Protein AF-A2A6G9-F1 (afdb_monomer)

Structure (mmCIF, N/CA/C/O backbone):
data_AF-A2A6G9-F1
#
_entry.id   AF-A2A6G9-F1
#
loop_
_atom_site.group_PDB
_atom_site.id
_atom_site.type_symbol
_atom_site.label_atom_id
_atom_site.label_alt_id
_atom_site.label_comp_id
_atom_site.label_asym_id
_atom_site.label_entity_id
_atom_site.label_seq_id
_atom_site.pdbx_PDB_ins_code
_atom_site.Cartn_x
_atom_site.Cartn_y
_atom_site.Cartn_z
_atom_site.occupancy
_atom_site.B_iso_or_equiv
_atom_site.auth_seq_id
_atom_site.auth_comp_id
_atom_site.auth_asym_id
_atom_site.auth_atom_id
_atom_site.pdbx_PDB_model_num
ATOM 1 N N . MET A 1 1 ? 26.469 -49.395 -46.000 1.00 62.00 1 MET A N 1
ATOM 2 C CA . MET A 1 1 ? 25.388 -48.610 -46.636 1.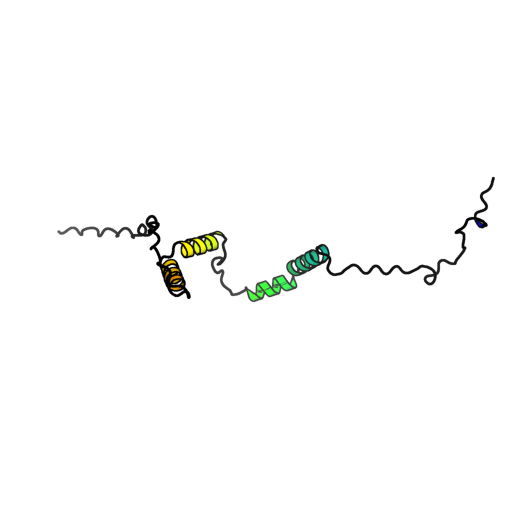00 62.00 1 MET A CA 1
ATOM 3 C C . MET A 1 1 ? 25.578 -47.155 -46.248 1.00 62.00 1 MET A C 1
ATOM 5 O O . MET A 1 1 ? 25.550 -46.853 -45.064 1.00 62.00 1 MET A O 1
ATOM 9 N N . THR A 1 2 ? 25.860 -46.275 -47.205 1.00 63.28 2 THR A N 1
ATOM 10 C CA . THR A 1 2 ? 25.972 -44.832 -46.959 1.00 63.28 2 THR A CA 1
ATOM 11 C C . THR A 1 2 ? 24.571 -44.222 -46.984 1.00 63.28 2 THR A C 1
ATOM 13 O O . THR A 1 2 ? 23.854 -44.351 -47.976 1.00 63.28 2 THR A O 1
ATOM 16 N N . LEU A 1 3 ? 24.138 -43.591 -45.888 1.00 69.81 3 LEU A N 1
ATOM 17 C CA . LEU A 1 3 ? 22.856 -42.884 -45.877 1.00 69.81 3 LEU A CA 1
ATOM 18 C C . LEU A 1 3 ? 22.956 -41.652 -46.792 1.00 69.81 3 LEU A C 1
ATOM 20 O O . LEU A 1 3 ? 23.649 -40.684 -46.480 1.00 69.81 3 LEU A O 1
ATOM 24 N N . ASN A 1 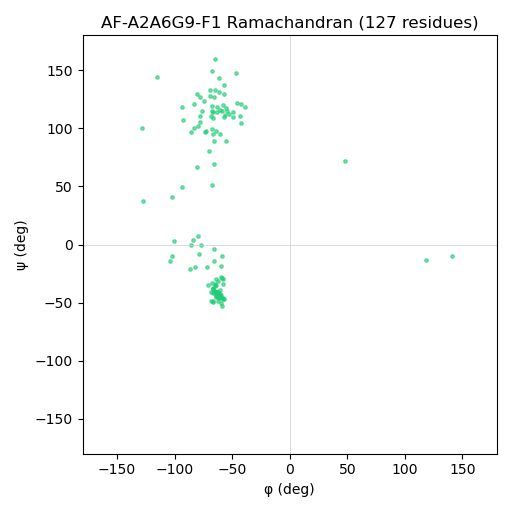4 ? 22.257 -41.677 -47.929 1.00 70.38 4 ASN A N 1
ATOM 25 C CA . ASN A 1 4 ? 22.123 -40.516 -48.803 1.00 70.38 4 ASN A CA 1
ATOM 26 C C . ASN A 1 4 ? 21.177 -39.493 -48.159 1.00 70.38 4 ASN A C 1
ATOM 28 O O . ASN A 1 4 ? 19.955 -39.589 -48.276 1.00 70.38 4 ASN A O 1
ATOM 32 N N . MET A 1 5 ? 21.757 -38.488 -47.506 1.00 72.25 5 MET A N 1
ATOM 33 C CA . MET A 1 5 ? 21.021 -37.425 -46.815 1.00 72.25 5 MET A CA 1
ATOM 34 C C . MET A 1 5 ? 20.100 -36.610 -47.733 1.00 72.25 5 MET A C 1
ATOM 36 O O . MET A 1 5 ? 19.162 -35.994 -47.243 1.00 72.25 5 MET A O 1
ATOM 40 N N . LYS A 1 6 ? 20.307 -36.652 -49.059 1.00 67.44 6 LYS A N 1
ATOM 41 C CA . LYS A 1 6 ? 19.461 -35.955 -50.044 1.00 67.44 6 LYS A CA 1
ATOM 42 C C . LYS A 1 6 ? 18.071 -36.582 -50.215 1.00 67.44 6 LYS A C 1
ATOM 44 O O . LYS A 1 6 ? 17.177 -35.906 -50.703 1.00 67.44 6 LYS A O 1
ATOM 49 N N . ASN A 1 7 ? 17.889 -37.842 -49.808 1.00 67.69 7 ASN A N 1
ATOM 50 C CA . ASN A 1 7 ? 16.618 -38.569 -49.924 1.00 67.69 7 ASN A CA 1
ATOM 51 C C . ASN A 1 7 ? 15.833 -38.610 -48.599 1.00 67.69 7 ASN A C 1
ATOM 53 O O . ASN A 1 7 ? 14.788 -39.253 -48.518 1.00 67.69 7 ASN A O 1
ATOM 57 N N . TYR A 1 8 ? 16.336 -37.961 -47.545 1.00 66.69 8 TYR A N 1
ATOM 58 C CA . TYR A 1 8 ? 15.653 -37.896 -46.259 1.00 66.69 8 TYR A CA 1
ATOM 59 C C . TYR A 1 8 ? 14.522 -36.863 -46.320 1.00 66.69 8 TYR A C 1
ATOM 61 O O . TYR A 1 8 ? 14.740 -35.711 -46.703 1.00 66.69 8 TYR A O 1
ATOM 69 N N . LYS A 1 9 ? 13.308 -37.282 -45.947 1.00 58.19 9 LYS A N 1
ATOM 70 C CA . LYS A 1 9 ? 12.083 -36.469 -45.958 1.00 58.19 9 LYS A CA 1
ATOM 71 C C . LYS A 1 9 ? 12.227 -35.339 -44.923 1.00 58.19 9 LYS A C 1
ATOM 73 O O . LYS A 1 9 ? 11.942 -35.529 -43.748 1.00 58.19 9 LYS A O 1
ATOM 78 N N . GLY A 1 10 ? 12.771 -34.203 -45.359 1.00 62.12 10 GLY A N 1
ATOM 79 C CA . GLY A 1 10 ? 13.143 -33.063 -44.511 1.00 62.12 10 GLY A CA 1
ATOM 80 C C . GLY A 1 10 ? 14.456 -32.374 -44.905 1.00 62.12 10 GLY A C 1
ATOM 81 O O . GLY A 1 10 ? 14.740 -31.289 -44.405 1.00 62.12 10 GLY A O 1
ATOM 82 N N . TYR A 1 11 ? 15.252 -32.950 -45.817 1.00 65.00 11 TYR A N 1
ATOM 83 C CA . TYR A 1 11 ? 16.446 -32.297 -46.365 1.00 65.00 11 TYR A CA 1
ATOM 84 C C . TYR A 1 11 ? 16.079 -31.298 -47.471 1.00 65.00 11 TYR A C 1
ATOM 86 O O . TYR A 1 11 ? 16.393 -31.470 -48.647 1.00 65.00 11 TYR A O 1
ATOM 94 N N . GLU A 1 12 ? 15.388 -30.230 -47.099 1.00 66.06 12 GLU A N 1
ATOM 95 C CA . GLU A 1 12 ? 15.187 -29.085 -47.978 1.00 66.06 12 GLU A CA 1
ATOM 96 C C . GLU A 1 12 ? 16.305 -28.077 -47.686 1.00 66.06 12 GLU A C 1
ATOM 98 O O . GLU A 1 12 ? 16.302 -27.434 -46.639 1.00 66.06 12 GLU A O 1
ATOM 103 N N . LYS A 1 13 ? 17.288 -27.945 -48.595 1.00 67.00 13 LYS A N 1
ATOM 104 C CA . LYS A 1 13 ? 18.383 -26.947 -48.533 1.00 67.00 13 LYS A CA 1
ATOM 105 C C . LYS A 1 13 ? 17.867 -25.508 -48.721 1.00 67.00 13 LYS A C 1
ATOM 107 O O . LYS A 1 13 ? 18.345 -24.770 -49.581 1.00 67.00 13 LYS A O 1
ATOM 112 N N . LYS A 1 14 ? 16.852 -25.105 -47.968 1.00 67.81 14 LYS A N 1
ATOM 113 C CA . LYS A 1 14 ? 16.352 -23.734 -47.986 1.00 67.81 14 LYS A CA 1
ATOM 114 C C . LYS A 1 14 ? 17.415 -22.836 -47.338 1.00 67.81 14 LYS A C 1
ATOM 116 O O . LYS A 1 14 ? 17.964 -23.217 -46.301 1.00 67.81 14 LYS A O 1
ATOM 121 N N . PRO A 1 15 ? 17.766 -21.693 -47.952 1.00 70.69 15 PRO A N 1
ATOM 122 C CA . PRO A 1 15 ? 18.719 -20.768 -47.354 1.00 70.69 15 PRO A CA 1
ATOM 123 C C . PRO A 1 15 ? 18.196 -20.351 -45.977 1.00 70.69 15 PRO A C 1
ATOM 125 O O . PRO A 1 15 ? 17.002 -20.091 -45.823 1.00 70.69 15 PRO A O 1
ATOM 128 N N . TYR A 1 16 ? 19.073 -20.301 -44.971 1.00 63.12 16 TYR A N 1
ATOM 129 C CA . TYR A 1 16 ? 18.725 -19.755 -43.660 1.00 63.12 16 TYR A CA 1
ATOM 130 C C . TYR A 1 16 ? 18.553 -18.239 -43.811 1.00 63.12 16 TYR A C 1
ATOM 132 O O . TYR A 1 16 ? 19.478 -17.461 -43.598 1.00 63.12 16 TYR A O 1
ATOM 140 N N . CYS A 1 17 ? 17.390 -17.814 -44.294 1.00 70.00 17 CYS A N 1
ATOM 141 C CA . CYS A 1 17 ? 17.030 -16.415 -44.440 1.00 70.00 17 CYS A CA 1
ATOM 142 C C . CYS A 1 17 ? 15.858 -16.081 -43.511 1.00 70.00 17 CYS A C 1
ATOM 144 O O . CYS A 1 17 ? 14.950 -16.886 -43.308 1.00 70.00 17 CYS A O 1
ATOM 146 N N . ASN A 1 18 ? 15.866 -14.861 -42.960 1.00 60.94 18 ASN A N 1
ATOM 147 C CA . ASN A 1 18 ? 14.868 -14.353 -42.002 1.00 60.94 18 ASN A CA 1
ATOM 148 C C . ASN A 1 18 ? 13.416 -14.348 -42.529 1.00 60.94 18 ASN A C 1
ATOM 150 O O . ASN A 1 18 ? 12.495 -14.100 -41.755 1.00 60.94 18 ASN A O 1
ATOM 154 N N . ALA A 1 19 ? 13.216 -14.593 -43.828 1.00 67.56 19 ALA A N 1
ATOM 155 C CA . ALA A 1 19 ? 11.911 -14.764 -44.465 1.00 67.56 19 ALA A CA 1
ATOM 156 C C . ALA A 1 19 ? 11.384 -16.213 -44.395 1.00 67.56 19 ALA A C 1
ATOM 158 O O . ALA A 1 19 ? 10.185 -16.431 -44.520 1.00 67.56 19 ALA A O 1
ATOM 159 N N . HIS A 1 20 ? 12.269 -17.196 -44.196 1.00 66.12 20 HIS A N 1
ATOM 160 C CA . HIS A 1 20 ? 11.951 -18.627 -44.188 1.00 66.12 20 HIS A CA 1
ATOM 161 C C . HIS A 1 20 ? 11.876 -19.237 -42.782 1.00 66.12 20 HIS A C 1
ATOM 163 O O . HIS A 1 20 ? 11.444 -20.381 -42.636 1.00 66.12 20 HIS A O 1
ATOM 169 N N . TYR A 1 21 ? 12.286 -18.490 -41.753 1.00 69.56 21 TYR A N 1
ATOM 170 C CA . TYR A 1 21 ? 12.096 -18.872 -40.359 1.00 69.56 21 TYR A CA 1
ATOM 171 C C . TYR A 1 21 ? 10.795 -18.242 -39.845 1.00 69.56 21 TYR A C 1
ATOM 173 O O . TYR A 1 21 ? 10.694 -17.010 -39.837 1.00 69.56 21 TYR A O 1
ATOM 181 N N . PRO A 1 22 ? 9.785 -19.026 -39.425 1.00 69.88 22 PRO A N 1
ATOM 182 C CA . PRO A 1 22 ? 8.592 -18.452 -38.827 1.00 69.88 22 PRO A CA 1
ATOM 183 C C . PRO A 1 22 ? 9.002 -17.736 -37.539 1.00 69.88 22 PRO A C 1
ATOM 185 O O . PRO A 1 22 ? 9.464 -18.356 -36.581 1.00 69.88 22 PRO A O 1
ATOM 188 N N . LYS A 1 23 ? 8.866 -16.408 -37.521 1.00 72.25 23 LYS A N 1
ATOM 189 C CA . LYS A 1 23 ? 9.067 -15.614 -36.309 1.00 72.25 23 LYS A CA 1
ATOM 190 C C . LYS A 1 23 ? 7.938 -15.967 -35.350 1.00 72.25 23 LYS A C 1
ATOM 192 O O . LYS A 1 23 ? 6.817 -15.496 -35.506 1.00 72.25 23 LYS A O 1
ATOM 197 N N . GLN A 1 24 ? 8.222 -16.843 -34.396 1.00 71.38 24 GLN A N 1
ATOM 198 C CA . GLN A 1 24 ? 7.288 -17.153 -33.326 1.00 71.38 24 GLN A CA 1
ATOM 199 C C . GLN A 1 24 ? 7.145 -15.900 -32.457 1.00 71.38 24 GLN A C 1
ATOM 201 O O . GLN A 1 24 ? 8.084 -15.495 -31.776 1.00 71.38 24 GLN A O 1
ATOM 206 N N . SER A 1 25 ? 5.990 -15.240 -32.533 1.00 67.81 25 SER A N 1
ATOM 207 C CA . SER A 1 25 ? 5.650 -14.134 -31.644 1.00 67.81 25 SER A CA 1
ATOM 208 C C . SER A 1 25 ? 5.043 -14.712 -30.371 1.00 67.81 25 SER A C 1
ATOM 210 O O . SER A 1 25 ? 3.858 -15.040 -30.329 1.00 67.81 25 SER A O 1
ATOM 212 N N . PHE A 1 26 ? 5.859 -14.863 -29.335 1.00 71.94 26 PHE A N 1
ATOM 213 C CA . PHE A 1 26 ? 5.363 -15.190 -28.005 1.00 71.94 26 PHE A CA 1
ATOM 214 C C . PHE A 1 26 ? 4.842 -13.909 -27.357 1.00 71.94 26 PHE A C 1
ATOM 216 O O . PHE A 1 26 ? 5.616 -13.075 -26.893 1.00 71.94 26 PHE A O 1
ATOM 223 N N . THR A 1 27 ? 3.525 -13.725 -27.342 1.00 71.50 27 THR A N 1
ATOM 224 C CA . THR A 1 27 ? 2.898 -12.699 -26.507 1.00 71.50 27 THR A CA 1
ATOM 225 C C . THR A 1 27 ? 2.749 -13.287 -25.111 1.00 71.50 27 THR A C 1
ATOM 227 O O . THR A 1 27 ? 1.849 -14.093 -24.872 1.00 71.50 27 THR A O 1
ATOM 230 N N . MET A 1 28 ? 3.654 -12.945 -24.190 1.00 72.00 28 MET A N 1
ATOM 231 C CA . MET A 1 28 ? 3.420 -13.248 -22.777 1.00 72.00 28 MET A CA 1
ATOM 232 C C . MET A 1 28 ? 2.095 -12.606 -22.361 1.00 72.00 28 MET A C 1
ATOM 234 O O . MET A 1 28 ? 1.872 -11.422 -22.612 1.00 72.00 28 MET A O 1
ATOM 238 N N . VAL A 1 29 ? 1.217 -13.392 -21.739 1.00 75.06 29 VAL A N 1
ATOM 239 C CA . VAL A 1 29 ? 0.004 -12.868 -21.106 1.00 75.06 29 VAL A CA 1
ATOM 240 C C . VAL A 1 29 ? 0.456 -11.861 -20.047 1.00 75.06 29 VAL A C 1
ATOM 242 O O . VAL A 1 29 ? 1.156 -12.225 -19.103 1.00 75.06 29 VAL A O 1
ATOM 245 N N . ALA A 1 30 ? 0.122 -10.586 -20.242 1.00 72.12 30 ALA A N 1
ATOM 246 C CA . ALA A 1 30 ? 0.601 -9.505 -19.381 1.00 72.12 30 ALA A CA 1
ATOM 247 C C . ALA A 1 30 ? 0.110 -9.664 -17.929 1.00 72.12 30 ALA A C 1
ATOM 249 O O . ALA A 1 30 ? 0.849 -9.368 -16.995 1.00 72.12 30 ALA A O 1
ATOM 250 N N . ASP A 1 31 ? -1.080 -10.238 -17.745 1.00 81.31 31 ASP A N 1
ATOM 251 C CA . ASP A 1 31 ? -1.767 -10.332 -16.454 1.00 81.31 31 ASP A CA 1
ATOM 252 C C . ASP A 1 31 ? -1.655 -11.721 -15.803 1.00 81.31 31 ASP A C 1
ATOM 254 O O . ASP A 1 31 ? -2.617 -12.248 -15.242 1.00 81.31 31 ASP A O 1
ATOM 258 N N . THR A 1 32 ? -0.486 -12.363 -15.868 1.00 89.06 32 THR A N 1
ATOM 259 C CA . THR A 1 32 ? -0.241 -13.523 -14.996 1.00 89.06 32 THR A CA 1
ATOM 260 C C . THR A 1 32 ? -0.161 -13.062 -13.533 1.00 89.06 32 THR A C 1
ATOM 262 O O . THR A 1 32 ? 0.299 -11.951 -13.257 1.00 89.06 32 THR A O 1
ATOM 265 N N . PRO A 1 33 ? -0.556 -13.902 -12.558 1.00 91.12 33 PRO A N 1
ATOM 266 C CA . PRO A 1 33 ? -0.460 -13.541 -11.139 1.00 91.12 33 PRO A CA 1
ATOM 267 C C . PRO A 1 33 ? 0.977 -13.201 -10.717 1.00 91.12 33 PRO A C 1
ATOM 269 O O . PRO A 1 33 ? 1.196 -12.375 -9.834 1.00 91.12 33 PRO A O 1
ATOM 272 N N . GLU A 1 34 ? 1.961 -13.808 -11.379 1.00 90.56 34 GLU A N 1
ATOM 273 C CA . GLU A 1 34 ? 3.380 -13.536 -11.171 1.00 90.56 34 GLU A CA 1
ATOM 274 C C . GLU A 1 34 ? 3.758 -12.125 -11.654 1.00 90.56 34 GLU A C 1
ATOM 276 O O . GLU A 1 34 ? 4.298 -11.346 -10.868 1.00 90.56 34 GLU A O 1
ATOM 281 N N . ASN A 1 35 ? 3.349 -11.739 -12.869 1.00 91.00 35 ASN A N 1
ATOM 282 C CA . ASN A 1 35 ? 3.578 -10.393 -13.398 1.00 91.00 35 ASN A CA 1
ATOM 283 C C . ASN A 1 35 ? 2.908 -9.311 -12.536 1.00 91.00 35 ASN A C 1
ATOM 285 O O . ASN A 1 35 ? 3.504 -8.262 -12.286 1.00 91.00 35 ASN A O 1
ATOM 289 N N . LEU A 1 36 ? 1.697 -9.564 -12.027 1.00 91.38 36 LEU A N 1
ATOM 290 C CA . LEU A 1 36 ? 1.013 -8.643 -11.112 1.00 91.38 36 LEU A CA 1
ATOM 291 C C . LEU A 1 36 ? 1.785 -8.470 -9.799 1.00 91.38 36 LEU A C 1
ATOM 293 O O . LEU A 1 36 ? 1.973 -7.343 -9.337 1.00 91.38 36 LEU A O 1
ATOM 297 N N . ARG A 1 37 ? 2.286 -9.571 -9.227 1.00 93.44 37 ARG A N 1
ATOM 298 C CA . ARG A 1 37 ? 3.118 -9.545 -8.018 1.00 93.44 37 ARG A CA 1
ATOM 299 C C . ARG A 1 37 ? 4.409 -8.759 -8.249 1.00 93.44 37 ARG A C 1
ATOM 301 O O . ARG A 1 37 ? 4.768 -7.929 -7.417 1.00 93.44 37 ARG A O 1
ATOM 308 N N . LEU A 1 38 ? 5.096 -8.990 -9.370 1.00 92.44 38 LEU A N 1
ATOM 309 C CA . LEU A 1 38 ? 6.319 -8.263 -9.725 1.00 92.44 38 LEU A CA 1
ATOM 310 C C . LEU A 1 38 ? 6.060 -6.774 -9.934 1.00 92.44 38 LEU A C 1
ATOM 312 O O . LEU A 1 38 ? 6.849 -5.951 -9.475 1.00 92.44 38 LEU A O 1
ATOM 316 N N . LYS A 1 39 ? 4.945 -6.419 -10.577 1.00 90.88 39 LYS A N 1
ATOM 317 C CA . LYS A 1 39 ? 4.539 -5.026 -10.759 1.00 90.88 39 LYS A CA 1
ATOM 318 C C . LYS A 1 39 ? 4.337 -4.328 -9.415 1.00 90.88 39 LYS A C 1
ATOM 320 O O . LYS A 1 39 ? 4.942 -3.287 -9.181 1.00 90.88 39 LYS A O 1
ATOM 325 N N . GLN A 1 40 ? 3.573 -4.933 -8.506 1.00 91.12 40 GLN A N 1
ATOM 326 C CA . GLN A 1 40 ? 3.372 -4.399 -7.154 1.00 91.12 40 GLN A CA 1
ATOM 327 C C . GLN A 1 40 ? 4.696 -4.279 -6.390 1.00 91.12 40 GLN A C 1
ATOM 329 O O . GLN A 1 40 ? 4.973 -3.259 -5.766 1.00 91.12 40 GLN A O 1
ATOM 334 N N . GLN A 1 41 ? 5.552 -5.299 -6.474 1.00 91.44 41 GLN A N 1
ATOM 335 C CA . GLN A 1 41 ? 6.864 -5.278 -5.833 1.00 91.44 41 GLN A CA 1
ATOM 336 C C . GLN A 1 41 ? 7.758 -4.160 -6.391 1.00 91.44 41 GLN A C 1
ATOM 338 O O . GLN A 1 41 ? 8.435 -3.480 -5.623 1.00 91.44 41 GLN A O 1
ATOM 343 N N . SER A 1 42 ? 7.739 -3.937 -7.706 1.00 90.94 42 SER A N 1
ATOM 344 C CA . SER A 1 42 ? 8.479 -2.856 -8.360 1.00 90.94 42 SER A CA 1
ATOM 345 C C . SER A 1 42 ? 7.973 -1.474 -7.941 1.00 90.94 42 SER A C 1
ATOM 347 O O . SER A 1 42 ? 8.782 -0.582 -7.683 1.00 90.94 42 SER A O 1
ATOM 349 N N . GLU A 1 43 ? 6.656 -1.303 -7.812 1.00 88.56 43 GLU A N 1
ATOM 350 C CA . GLU A 1 43 ? 6.048 -0.064 -7.321 1.00 88.56 43 GLU A CA 1
ATOM 351 C C . GLU A 1 43 ? 6.490 0.248 -5.883 1.00 88.56 43 GLU A C 1
ATOM 353 O O . GLU A 1 43 ? 6.901 1.376 -5.608 1.00 88.56 43 GLU A O 1
ATOM 358 N N . LEU A 1 44 ? 6.498 -0.755 -4.997 1.00 86.88 44 LEU A N 1
ATOM 359 C CA . LEU A 1 44 ? 6.947 -0.618 -3.604 1.00 86.88 44 LEU A CA 1
ATOM 360 C C . LEU A 1 44 ? 8.451 -0.336 -3.480 1.00 86.88 44 LEU A C 1
ATOM 362 O O . LEU A 1 44 ? 8.875 0.429 -2.619 1.00 86.88 44 LEU A O 1
ATOM 366 N N . GLN A 1 45 ? 9.271 -0.951 -4.334 1.00 87.06 45 GLN A N 1
ATOM 367 C CA . GLN A 1 45 ? 10.726 -0.760 -4.338 1.00 87.06 45 GLN A CA 1
ATOM 368 C C . GLN A 1 45 ? 11.163 0.546 -5.019 1.00 87.06 45 GLN A C 1
ATOM 370 O O . GLN A 1 45 ? 12.342 0.908 -4.977 1.00 87.06 45 GLN A O 1
ATOM 375 N N . SER A 1 46 ? 10.242 1.262 -5.664 1.00 90.50 46 SER A N 1
ATOM 376 C CA . SER A 1 46 ? 10.562 2.479 -6.395 1.00 90.50 46 SER A CA 1
ATOM 377 C C . SER A 1 46 ? 11.005 3.598 -5.453 1.00 90.50 46 SER A C 1
ATOM 379 O O . SER A 1 46 ? 10.240 4.104 -4.631 1.00 90.50 46 SER A O 1
ATOM 381 N N . GLN A 1 47 ? 12.240 4.070 -5.642 1.00 80.88 47 GLN A N 1
ATOM 382 C CA . GLN A 1 47 ? 12.788 5.207 -4.895 1.00 80.88 47 GLN A CA 1
ATOM 383 C C . GLN A 1 47 ? 11.970 6.491 -5.083 1.00 80.88 47 GLN A C 1
ATOM 385 O O . GLN A 1 47 ? 11.961 7.349 -4.203 1.00 80.88 47 GLN A O 1
ATOM 390 N N . VAL A 1 48 ? 11.296 6.640 -6.227 1.00 83.81 48 VAL A N 1
ATOM 391 C CA . VAL A 1 48 ? 10.425 7.790 -6.505 1.00 83.81 48 VAL A CA 1
ATOM 392 C C . VAL A 1 48 ? 9.217 7.762 -5.572 1.00 83.81 48 VAL A C 1
ATOM 394 O O . VAL A 1 48 ? 8.953 8.749 -4.891 1.00 83.81 48 VAL A O 1
ATOM 397 N N . ARG A 1 49 ? 8.552 6.605 -5.454 1.00 84.06 49 ARG A N 1
ATOM 398 C CA . ARG A 1 49 ? 7.405 6.420 -4.552 1.00 84.06 49 ARG A CA 1
ATOM 399 C C . ARG A 1 49 ? 7.800 6.597 -3.093 1.00 84.06 49 ARG A C 1
ATOM 401 O O . ARG A 1 49 ? 7.115 7.308 -2.367 1.00 84.06 49 ARG A O 1
ATOM 408 N N . TYR A 1 50 ? 8.957 6.061 -2.706 1.00 82.81 50 TYR A N 1
ATOM 409 C CA . TYR A 1 50 ? 9.510 6.255 -1.368 1.00 82.81 50 TYR A CA 1
ATOM 410 C C . TYR A 1 50 ? 9.700 7.740 -1.020 1.00 82.81 50 TYR A C 1
ATOM 412 O O . TYR A 1 50 ? 9.294 8.192 0.049 1.00 82.81 50 TYR A O 1
ATOM 420 N N . LYS A 1 51 ? 10.290 8.526 -1.931 1.00 85.50 51 LYS A N 1
ATOM 421 C CA . LYS A 1 51 ? 10.498 9.967 -1.723 1.00 85.50 51 LYS A CA 1
ATOM 422 C C . LYS A 1 51 ? 9.180 10.739 -1.682 1.00 85.50 51 LYS A C 1
ATOM 424 O O . LYS A 1 51 ? 9.023 11.611 -0.835 1.00 85.50 51 LYS A O 1
ATOM 429 N N . GLU A 1 52 ? 8.231 10.415 -2.557 1.00 87.06 52 GLU A N 1
ATOM 430 C CA . GLU A 1 52 ? 6.898 11.028 -2.551 1.00 87.06 52 GLU A CA 1
ATOM 431 C C . GLU A 1 52 ? 6.144 10.761 -1.242 1.00 87.06 52 GLU A C 1
ATOM 433 O O . GLU A 1 52 ? 5.550 11.676 -0.676 1.00 87.06 52 GLU A O 1
ATOM 438 N N . GLU A 1 53 ? 6.157 9.522 -0.747 1.00 84.12 53 GLU A N 1
ATOM 439 C CA . GLU A 1 53 ? 5.546 9.162 0.537 1.00 84.12 53 GLU A CA 1
ATOM 440 C C . GLU A 1 53 ? 6.243 9.839 1.711 1.00 84.12 53 GLU A C 1
ATOM 442 O O . GLU A 1 53 ? 5.573 10.340 2.616 1.00 84.12 53 GLU A O 1
ATOM 447 N N . PHE A 1 54 ? 7.574 9.907 1.673 1.00 83.94 54 PHE A N 1
ATOM 448 C CA . PHE A 1 54 ? 8.349 10.630 2.667 1.00 83.94 54 PHE A CA 1
ATOM 449 C C . PHE A 1 54 ? 7.944 12.102 2.706 1.00 83.94 54 PHE A C 1
ATOM 451 O O . PHE A 1 54 ? 7.553 12.571 3.764 1.00 83.94 54 PHE A O 1
ATOM 458 N N . GLU A 1 55 ? 7.941 12.819 1.581 1.00 84.69 55 GLU A N 1
ATOM 459 C CA . GLU A 1 55 ? 7.539 14.233 1.549 1.00 84.69 55 GLU A CA 1
ATOM 460 C C . GLU A 1 55 ? 6.062 14.430 1.939 1.00 84.69 55 GLU A C 1
ATOM 462 O O . GLU A 1 55 ? 5.737 15.383 2.644 1.00 84.69 55 GLU A O 1
ATOM 467 N N . LYS A 1 56 ? 5.161 13.497 1.590 1.00 84.44 56 LYS A N 1
ATOM 468 C CA . LYS A 1 56 ? 3.759 13.516 2.058 1.00 84.44 56 LYS A CA 1
ATOM 469 C C . LYS A 1 56 ? 3.628 13.348 3.569 1.00 84.44 56 LYS A C 1
ATOM 471 O O . LYS A 1 56 ? 2.637 13.801 4.143 1.00 84.44 56 LYS A O 1
ATOM 476 N N . ASN A 1 57 ? 4.554 12.636 4.202 1.00 79.75 57 ASN A N 1
ATOM 477 C CA . ASN A 1 57 ? 4.489 12.300 5.623 1.00 79.75 57 ASN A CA 1
ATOM 478 C C . ASN A 1 57 ? 5.436 13.152 6.480 1.00 79.75 57 ASN A C 1
ATOM 480 O O . ASN A 1 57 ? 5.266 13.223 7.695 1.00 79.75 57 ASN A O 1
ATOM 484 N N . LYS A 1 58 ? 6.379 13.859 5.860 1.00 79.25 58 LYS A N 1
ATOM 485 C CA . LYS A 1 58 ? 7.313 14.801 6.474 1.00 79.25 58 LYS A CA 1
ATOM 486 C C . LYS A 1 58 ? 6.541 16.010 7.000 1.00 79.25 58 LYS A C 1
ATOM 488 O O . LYS A 1 58 ? 6.214 16.934 6.267 1.00 79.25 58 LYS A O 1
ATOM 493 N N . GLY A 1 59 ? 6.205 15.971 8.285 1.00 71.31 59 GLY A N 1
ATOM 494 C CA . GLY A 1 59 ? 5.418 17.006 8.967 1.00 71.31 59 GLY A CA 1
ATOM 495 C C . GLY A 1 59 ? 4.093 16.501 9.534 1.00 71.31 59 GLY A C 1
ATOM 496 O O . GLY A 1 59 ? 3.520 17.151 10.405 1.00 71.31 59 GLY A O 1
ATOM 497 N N . LYS A 1 60 ? 3.646 15.303 9.139 1.00 71.25 60 LYS A N 1
ATOM 498 C CA . LYS A 1 60 ? 2.669 14.553 9.930 1.00 71.25 60 LYS A CA 1
ATOM 499 C C . LYS A 1 60 ? 3.445 14.020 11.130 1.00 71.25 60 LYS A C 1
ATOM 501 O O . LYS A 1 60 ? 4.181 13.047 11.000 1.00 71.25 60 LYS A O 1
ATOM 506 N N . GLY A 1 61 ? 3.385 14.723 12.264 1.00 63.31 61 GLY A N 1
ATOM 507 C CA . GLY A 1 61 ? 3.997 14.251 13.509 1.00 63.31 61 GLY A CA 1
ATOM 508 C C . GLY A 1 61 ? 3.632 12.786 13.751 1.00 63.31 61 GLY A C 1
ATOM 509 O O . GLY A 1 61 ? 2.561 12.358 13.323 1.00 63.31 61 GLY A O 1
ATOM 510 N N . PHE A 1 62 ? 4.526 12.014 14.377 1.00 61.75 62 PHE A N 1
ATOM 511 C CA . PHE A 1 62 ? 4.301 10.600 14.686 1.00 61.75 62 PHE A CA 1
ATOM 512 C C . PHE A 1 62 ? 3.012 10.444 15.505 1.00 61.75 62 PHE A C 1
ATOM 514 O O . PHE A 1 62 ? 3.030 10.502 16.733 1.00 61.75 62 PHE A O 1
ATOM 521 N N . SER A 1 63 ? 1.870 10.280 14.838 1.00 62.28 63 SER A N 1
ATOM 522 C CA . SER A 1 63 ? 0.644 9.885 15.506 1.00 62.28 63 SER A CA 1
ATOM 523 C C . SER A 1 63 ? 0.897 8.478 16.012 1.00 62.28 63 SER A C 1
ATOM 525 O O . SER A 1 63 ? 1.307 7.623 15.220 1.00 62.28 63 SER A O 1
ATOM 527 N N . VAL A 1 64 ? 0.672 8.246 17.308 1.00 65.50 64 VAL A N 1
ATOM 528 C CA . VAL A 1 64 ? 0.585 6.899 17.886 1.00 65.50 64 VAL A CA 1
ATOM 529 C C . VAL A 1 64 ? -0.149 6.029 16.878 1.00 65.50 64 VAL A C 1
ATOM 531 O O . VAL A 1 64 ? -1.262 6.386 16.494 1.00 65.50 64 VAL A O 1
ATOM 534 N N . VAL A 1 65 ? 0.526 4.989 16.378 1.00 66.06 65 VAL A N 1
ATOM 535 C CA . VAL A 1 65 ? 0.061 4.131 15.282 1.00 66.06 65 VAL A CA 1
ATOM 536 C C . VAL A 1 65 ? -1.422 3.830 15.502 1.00 66.06 65 VAL A C 1
ATOM 538 O O . VAL A 1 65 ? -1.778 3.076 16.405 1.00 66.06 65 VAL A O 1
ATOM 541 N N . ALA A 1 66 ? -2.290 4.484 14.725 1.00 64.00 66 ALA A N 1
ATOM 542 C CA . ALA A 1 66 ? -3.735 4.481 14.972 1.00 64.00 66 ALA A CA 1
ATOM 543 C C . ALA A 1 66 ? -4.361 3.084 14.785 1.00 64.00 66 ALA A C 1
ATOM 545 O O . ALA A 1 66 ? -5.479 2.827 15.245 1.00 64.00 66 ALA A O 1
ATOM 546 N N . ASP A 1 67 ? -3.592 2.192 14.157 1.00 69.94 67 ASP A N 1
ATOM 547 C CA . ASP A 1 67 ? -3.979 0.867 13.696 1.00 69.94 67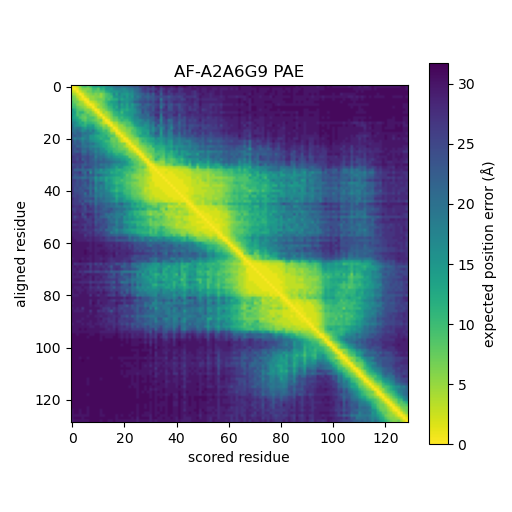 ASP A CA 1
ATOM 548 C C . ASP A 1 67 ? -3.035 -0.230 14.209 1.00 69.94 67 ASP A C 1
ATOM 550 O O . ASP A 1 67 ? -2.731 -1.182 13.493 1.00 69.94 67 ASP A O 1
ATOM 554 N N . THR A 1 68 ? -2.546 -0.138 15.453 1.00 83.50 68 THR A N 1
ATOM 555 C CA . THR A 1 68 ? -1.936 -1.333 16.057 1.00 83.50 68 THR A CA 1
ATOM 556 C C . THR A 1 68 ? -2.992 -2.442 16.161 1.00 83.50 68 THR A C 1
ATOM 558 O O . THR A 1 68 ? -4.161 -2.153 16.446 1.00 83.50 68 THR A O 1
ATOM 561 N N . PRO A 1 69 ? -2.622 -3.720 15.959 1.00 86.00 69 PRO A N 1
ATOM 562 C CA . PRO A 1 69 ? -3.573 -4.825 16.066 1.00 86.00 69 PRO A CA 1
ATOM 563 C C . PRO A 1 69 ? -4.226 -4.868 17.452 1.00 86.00 69 PRO A C 1
ATOM 565 O O . PRO A 1 69 ? -5.416 -5.148 17.561 1.00 86.00 69 PRO A O 1
ATOM 568 N N . GLU A 1 70 ? -3.487 -4.501 18.502 1.00 86.69 70 GLU A N 1
ATOM 569 C CA . GLU A 1 70 ? -4.037 -4.373 19.852 1.00 86.69 70 GLU A CA 1
ATOM 570 C C . GLU A 1 70 ? -5.088 -3.265 19.953 1.00 86.69 70 GLU A C 1
ATOM 572 O O . GLU A 1 70 ? -6.173 -3.507 20.475 1.00 86.69 70 GLU A O 1
ATOM 577 N N . LEU A 1 71 ? -4.848 -2.078 19.386 1.00 87.50 71 LEU A N 1
ATOM 578 C CA . LEU A 1 71 ? -5.842 -1.003 19.403 1.00 87.50 71 LEU A CA 1
ATOM 579 C C . LEU A 1 71 ? -7.094 -1.370 18.594 1.00 87.50 71 LEU A C 1
ATOM 581 O O . LEU A 1 71 ? -8.208 -1.044 19.001 1.00 87.50 71 LEU A O 1
ATOM 585 N N . GLN A 1 72 ? -6.941 -2.093 17.482 1.00 87.56 72 GLN A N 1
ATOM 586 C CA . GLN A 1 72 ? -8.074 -2.625 16.721 1.00 87.56 72 GLN A CA 1
ATOM 587 C C . GLN A 1 72 ? -8.867 -3.666 17.518 1.00 87.56 72 GLN A C 1
ATOM 589 O O . GLN A 1 72 ? -10.098 -3.642 17.496 1.00 87.56 72 GLN A O 1
ATOM 594 N N . ARG A 1 73 ? -8.185 -4.568 18.236 1.00 89.38 73 ARG A N 1
ATOM 595 C CA . ARG A 1 73 ? -8.830 -5.544 19.125 1.00 89.38 73 ARG A CA 1
ATOM 596 C C . ARG A 1 73 ? -9.590 -4.840 20.243 1.00 89.38 73 ARG A C 1
ATOM 598 O O . ARG A 1 73 ? -10.768 -5.121 20.419 1.00 89.38 73 ARG A O 1
ATOM 605 N N . ILE A 1 74 ? -8.961 -3.883 20.926 1.00 88.50 74 ILE A N 1
ATOM 606 C CA . ILE A 1 74 ? -9.584 -3.102 22.002 1.00 88.50 74 ILE A CA 1
ATOM 607 C C . ILE A 1 74 ? -10.820 -2.359 21.489 1.00 88.50 74 ILE A C 1
ATOM 609 O O . ILE A 1 74 ? -11.867 -2.444 22.120 1.00 88.50 74 ILE A O 1
ATOM 613 N N . LYS A 1 75 ? -10.742 -1.691 20.328 1.00 87.31 75 LYS A N 1
ATOM 614 C CA . LYS A 1 75 ? -11.897 -1.010 19.711 1.00 87.31 75 LYS A CA 1
ATOM 615 C C . LYS A 1 75 ? -13.058 -1.975 19.452 1.00 87.31 75 LYS A C 1
ATOM 617 O O . LYS A 1 75 ? -14.185 -1.678 19.830 1.00 87.31 75 LYS A O 1
ATOM 622 N N . LYS A 1 76 ? -12.786 -3.151 18.872 1.00 87.38 76 LYS A N 1
ATOM 623 C CA . LYS A 1 76 ? -13.814 -4.179 18.623 1.00 87.38 76 LYS A CA 1
ATOM 624 C C . LYS A 1 76 ? -14.438 -4.695 19.919 1.00 87.38 76 LYS A C 1
ATOM 626 O O . LYS A 1 76 ? -15.655 -4.791 20.007 1.00 87.38 76 LYS A O 1
ATOM 631 N N . THR A 1 77 ? -13.619 -4.987 20.925 1.00 87.25 77 THR A N 1
ATOM 632 C CA . THR A 1 77 ? -14.095 -5.438 22.237 1.00 87.25 77 THR A CA 1
ATOM 633 C C . THR A 1 77 ? -14.935 -4.359 22.921 1.00 87.25 77 THR A C 1
ATOM 635 O O . THR A 1 77 ? -16.012 -4.652 23.427 1.00 87.25 77 THR A O 1
ATOM 638 N N . GLN A 1 78 ? -14.493 -3.100 22.890 1.00 87.69 78 GLN A N 1
ATOM 639 C CA . GLN A 1 78 ? -15.232 -1.966 23.446 1.00 87.69 78 GLN A CA 1
ATOM 640 C C . GLN A 1 78 ? -16.589 -1.788 22.762 1.00 87.69 78 GLN A C 1
ATOM 642 O O . GLN A 1 78 ? -17.593 -1.572 23.435 1.00 87.69 78 GLN A O 1
ATOM 647 N N . ASP A 1 79 ? -16.625 -1.911 21.436 1.00 84.69 79 ASP A N 1
ATOM 648 C CA . ASP A 1 79 ? -17.858 -1.848 20.659 1.00 84.69 79 ASP A CA 1
ATOM 649 C C . ASP A 1 79 ? -18.840 -2.950 21.072 1.00 84.69 79 ASP A C 1
ATOM 651 O O . ASP A 1 79 ? -20.016 -2.665 21.291 1.00 84.69 79 ASP A O 1
ATOM 655 N N . GLN A 1 80 ? -18.349 -4.180 21.246 1.00 82.44 80 GLN A N 1
ATOM 656 C CA . GLN A 1 80 ? -19.150 -5.328 21.681 1.00 82.44 80 GLN A CA 1
ATOM 657 C C . GLN A 1 80 ? -19.645 -5.215 23.130 1.00 82.44 80 GLN A C 1
ATOM 659 O O . GLN A 1 80 ? -20.728 -5.702 23.439 1.00 82.44 80 GLN A O 1
ATOM 664 N N . ILE A 1 81 ? -18.867 -4.593 24.019 1.00 82.81 81 ILE A N 1
ATOM 665 C CA . ILE A 1 81 ? -19.230 -4.396 25.434 1.00 82.81 81 ILE A CA 1
ATOM 666 C C . ILE A 1 81 ? -20.144 -3.171 25.617 1.00 82.81 81 ILE A C 1
ATOM 668 O O . ILE A 1 81 ? -20.813 -3.035 26.640 1.00 82.81 81 ILE A O 1
ATOM 672 N N . SER A 1 82 ? -20.182 -2.247 24.656 1.00 84.44 82 SER A N 1
ATOM 673 C CA . SER A 1 82 ? -20.884 -0.978 24.840 1.00 84.44 82 SER A CA 1
ATOM 674 C C . SER A 1 82 ? -22.409 -1.143 24.954 1.00 84.44 82 SER A C 1
ATOM 676 O O . SER A 1 82 ? -23.112 -1.447 23.991 1.00 84.44 82 SER A O 1
ATOM 678 N N . ASN A 1 83 ? -22.941 -0.834 26.141 1.00 75.50 83 ASN A N 1
ATOM 679 C CA . ASN A 1 83 ? -24.384 -0.846 26.420 1.00 75.50 83 ASN A CA 1
ATOM 680 C C . ASN A 1 83 ? -25.184 0.099 25.506 1.00 75.50 83 ASN A C 1
ATOM 682 O O . ASN A 1 83 ? -26.351 -0.156 25.227 1.00 75.50 83 ASN A O 1
ATOM 686 N N . ILE A 1 84 ? -24.560 1.186 25.038 1.00 78.00 84 ILE A N 1
ATOM 687 C CA . ILE A 1 84 ? -25.193 2.155 24.133 1.00 78.00 84 ILE A CA 1
ATOM 688 C C . ILE A 1 84 ? -25.483 1.502 22.778 1.00 78.00 84 ILE A C 1
ATOM 690 O O . ILE A 1 84 ? -26.621 1.556 22.325 1.00 78.00 84 ILE A O 1
ATOM 694 N N . LYS A 1 85 ? -24.502 0.815 22.168 1.00 79.69 85 LYS A N 1
ATOM 695 C CA . LYS A 1 85 ? -24.731 0.101 20.900 1.00 79.69 85 LYS A CA 1
ATOM 696 C C . LYS A 1 85 ? -25.749 -1.016 21.061 1.00 79.69 85 LYS A C 1
ATOM 698 O O . LYS A 1 85 ? -26.622 -1.155 20.215 1.00 79.69 85 LYS A O 1
ATOM 703 N N . TYR A 1 86 ? -25.682 -1.754 22.165 1.00 75.50 86 TYR A N 1
ATOM 704 C CA . TYR A 1 86 ? -26.664 -2.787 22.476 1.00 75.50 86 TYR A CA 1
ATOM 705 C C . TYR A 1 86 ? -28.095 -2.229 22.546 1.00 75.50 86 TYR A C 1
ATOM 707 O O . TYR A 1 86 ? -29.006 -2.795 21.948 1.00 75.50 86 TYR A O 1
ATOM 715 N N . HIS A 1 87 ? -28.297 -1.096 23.226 1.00 80.38 87 HIS A N 1
ATOM 716 C CA . HIS A 1 87 ? -29.615 -0.471 23.314 1.00 80.38 87 HIS A CA 1
ATOM 717 C C . HIS A 1 87 ? -30.073 0.095 21.963 1.00 80.38 87 HIS A C 1
ATOM 719 O O . HIS A 1 87 ? -31.219 -0.100 21.580 1.00 80.38 87 HIS A O 1
ATOM 725 N N . GLU A 1 88 ? -29.184 0.729 21.195 1.00 82.69 88 GLU A N 1
ATOM 726 C CA . GLU A 1 88 ? -29.501 1.192 19.840 1.00 82.69 88 GLU A CA 1
ATOM 727 C C . GLU A 1 88 ? -29.887 0.044 18.896 1.00 82.69 88 GLU A C 1
ATOM 729 O O . GLU A 1 88 ? -30.819 0.182 18.106 1.00 82.69 88 GLU A O 1
ATOM 734 N N . GLU A 1 89 ? -29.173 -1.082 18.944 1.00 80.19 89 GLU A N 1
ATOM 735 C CA . GLU A 1 89 ? -29.486 -2.284 18.162 1.00 80.19 89 GLU A CA 1
ATOM 736 C C . GLU A 1 89 ? -30.804 -2.924 18.609 1.00 80.19 89 GLU A C 1
ATOM 738 O O . GLU A 1 89 ? -31.590 -3.348 17.763 1.00 80.19 89 GLU A O 1
ATOM 743 N N . PHE A 1 90 ? -31.077 -2.937 19.915 1.00 80.44 90 PHE A N 1
ATOM 744 C CA . PHE A 1 90 ? -32.341 -3.399 20.484 1.00 80.44 90 PHE A CA 1
ATOM 745 C C . PHE A 1 90 ? -33.528 -2.521 20.062 1.00 80.44 90 PHE A C 1
ATOM 747 O O . PHE A 1 90 ? -34.569 -3.022 19.653 1.00 80.44 90 PHE A O 1
ATOM 754 N N . GLU A 1 91 ? -33.380 -1.200 20.097 1.00 79.19 91 GLU A N 1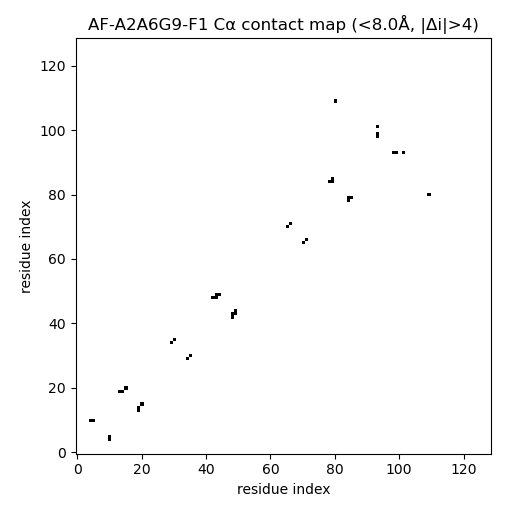
ATOM 755 C CA . GLU A 1 91 ? -34.426 -0.275 19.657 1.00 79.19 91 GLU A CA 1
ATOM 756 C C . GLU A 1 91 ? -34.667 -0.380 18.142 1.00 79.19 91 GLU A C 1
ATOM 758 O O . GLU A 1 91 ? -35.814 -0.386 17.687 1.00 79.19 91 GLU A O 1
ATOM 763 N N . LYS A 1 92 ? -33.602 -0.564 17.348 1.00 80.94 92 LYS A N 1
ATOM 764 C CA . LYS A 1 92 ? -33.708 -0.829 15.903 1.00 80.94 92 LYS A CA 1
ATOM 765 C C . LYS A 1 92 ? -34.402 -2.158 15.604 1.00 80.94 92 LYS A C 1
ATOM 767 O O . LYS A 1 92 ? -35.207 -2.210 14.677 1.00 80.94 92 LYS A O 1
ATOM 772 N N . SER A 1 93 ? -34.108 -3.218 16.359 1.00 76.94 93 SER A N 1
ATOM 773 C CA . SER A 1 93 ? -34.750 -4.525 16.174 1.00 76.94 93 SER A CA 1
ATOM 774 C C . SER A 1 93 ? -36.214 -4.508 16.618 1.00 76.94 93 SER A C 1
ATOM 776 O O . SER A 1 93 ? -37.057 -5.093 15.938 1.00 76.94 93 SER A O 1
ATOM 778 N N . ARG A 1 94 ? -36.543 -3.745 17.669 1.00 76.62 94 ARG A N 1
ATOM 779 C CA . ARG A 1 94 ? -37.922 -3.497 18.115 1.00 76.62 94 ARG A CA 1
ATOM 780 C C . ARG A 1 94 ? -38.751 -2.717 17.091 1.00 76.62 94 ARG A C 1
ATOM 782 O O . ARG A 1 94 ? -39.950 -2.948 16.982 1.00 76.62 94 ARG A O 1
ATOM 789 N N . MET A 1 95 ? -38.134 -1.804 16.340 1.00 68.06 95 MET A N 1
ATOM 790 C CA . MET A 1 95 ? -38.801 -1.003 15.300 1.00 68.06 95 MET A CA 1
ATOM 791 C C . MET A 1 95 ? -38.909 -1.703 13.929 1.00 68.06 95 MET A C 1
ATOM 793 O O . MET A 1 95 ? -39.396 -1.094 12.974 1.00 68.06 95 MET A O 1
ATOM 797 N N . GLY A 1 96 ? -38.475 -2.964 13.803 1.00 66.75 96 GLY A N 1
ATOM 798 C CA . GLY A 1 96 ? -38.653 -3.764 12.587 1.00 66.75 96 GLY A CA 1
ATOM 799 C C . GLY A 1 96 ? -40.132 -4.073 12.271 1.00 66.75 96 GLY A C 1
ATOM 800 O O . GLY A 1 96 ? -40.979 -4.020 13.160 1.00 66.75 96 GLY A O 1
ATOM 801 N N . PRO A 1 97 ? -40.475 -4.425 11.014 1.00 60.56 97 PRO A N 1
ATOM 802 C CA . PRO A 1 97 ? -41.859 -4.483 10.510 1.00 60.56 97 PRO A CA 1
ATOM 803 C C . PRO A 1 97 ? -42.764 -5.551 11.153 1.00 60.56 97 PRO A C 1
ATOM 805 O O . PRO A 1 97 ? -43.953 -5.612 10.849 1.00 60.56 97 PRO A O 1
ATOM 808 N N . SER A 1 98 ? -42.235 -6.383 12.04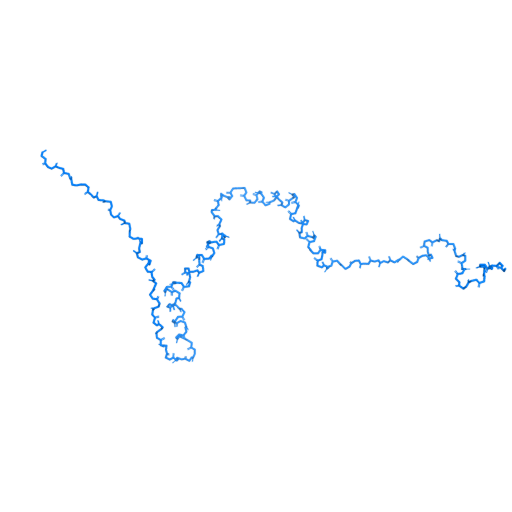3 1.00 52.69 98 SER A N 1
ATO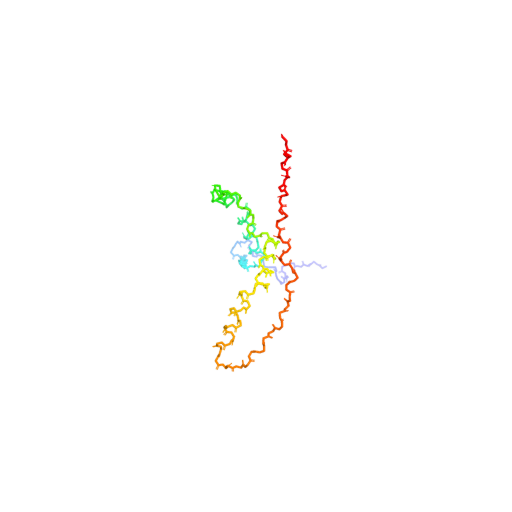M 809 C CA . SER A 1 98 ? -42.997 -7.327 12.852 1.00 52.69 98 SER A CA 1
ATOM 810 C C . SER A 1 98 ? -42.607 -7.120 14.310 1.00 52.69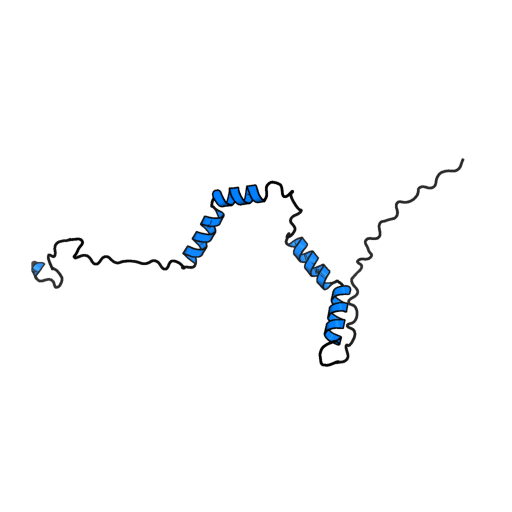 98 SER A C 1
ATOM 812 O O . SER A 1 98 ? -41.550 -7.590 14.730 1.00 52.69 98 SER A O 1
ATOM 814 N N . GLY A 1 99 ? -43.443 -6.395 15.058 1.00 53.66 99 GLY A N 1
ATOM 815 C CA . GLY A 1 99 ? -4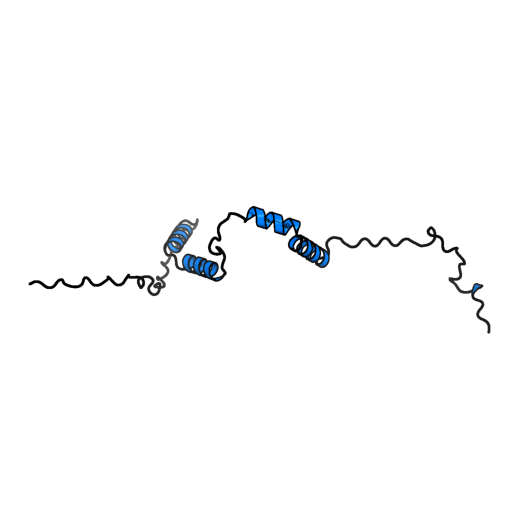3.296 -6.145 16.495 1.00 53.66 99 GLY A CA 1
ATOM 816 C C . GLY A 1 99 ? -43.437 -7.423 17.324 1.00 53.66 99 GLY A C 1
ATOM 817 O O . GLY A 1 99 ? -44.437 -7.615 18.008 1.00 53.66 99 GLY A O 1
ATOM 818 N N . GLY A 1 100 ? -42.454 -8.313 17.213 1.00 48.44 100 GLY A N 1
ATOM 819 C CA . GLY A 1 100 ? -42.319 -9.510 18.027 1.00 48.44 100 GLY A CA 1
ATOM 820 C C . GLY A 1 100 ? -41.704 -9.152 19.373 1.00 48.44 100 GLY A C 1
ATOM 821 O O . GLY A 1 100 ? -40.687 -8.464 19.430 1.00 48.44 100 GLY A O 1
ATOM 822 N N . GLU A 1 101 ? -42.356 -9.605 20.439 1.00 57.38 101 GLU A N 1
ATOM 823 C CA . GLU A 1 101 ? -41.984 -9.436 21.842 1.00 57.38 101 GLU A CA 1
ATOM 824 C C . GLU A 1 101 ? -40.479 -9.655 22.068 1.00 57.38 101 GLU A C 1
ATOM 826 O O . GLU A 1 101 ? -39.955 -10.763 21.953 1.00 57.38 101 GLU A O 1
ATOM 831 N N . GLY A 1 102 ? -39.770 -8.569 22.376 1.00 49.84 102 GLY A N 1
ATOM 832 C CA . GLY A 1 102 ? -38.362 -8.622 22.741 1.00 49.84 102 GLY A CA 1
ATOM 833 C C . GLY A 1 102 ? -38.225 -9.088 24.183 1.00 49.84 102 GLY A C 1
ATOM 834 O O . GLY A 1 102 ? -38.483 -8.315 25.102 1.00 49.84 102 GLY A O 1
ATOM 835 N N . VAL A 1 103 ? -37.809 -10.337 24.393 1.00 59.84 103 VAL A N 1
ATOM 836 C CA . VAL A 1 103 ? -37.313 -10.777 25.703 1.00 59.84 103 VAL A CA 1
ATOM 837 C C . VAL A 1 103 ? -35.997 -10.049 25.945 1.00 59.84 103 VAL A C 1
ATOM 839 O O . VAL A 1 103 ? -35.052 -10.250 25.184 1.00 59.84 103 VAL A O 1
ATOM 842 N N . GLU A 1 104 ? -35.961 -9.185 26.963 1.00 56.81 104 GLU A N 1
ATOM 843 C CA . GLU A 1 104 ? -34.760 -8.483 27.426 1.00 56.81 104 GLU A CA 1
ATOM 844 C C . GLU A 1 104 ? -33.644 -9.514 27.681 1.00 56.81 104 GLU A C 1
ATOM 846 O O . GLU A 1 104 ? -33.784 -10.357 28.570 1.00 56.81 104 GLU A O 1
ATOM 851 N N . PRO A 1 105 ? -32.554 -9.519 26.893 1.00 54.56 105 PRO A N 1
ATOM 852 C CA . PRO A 1 105 ? -31.434 -10.405 27.165 1.00 54.56 105 PRO A CA 1
ATOM 853 C C . PRO A 1 105 ? -30.821 -10.029 28.515 1.00 54.56 105 PRO A C 1
ATOM 855 O O . PRO A 1 105 ? -30.330 -8.914 28.685 1.00 54.56 105 PRO A O 1
ATOM 858 N N . GLU A 1 106 ? -30.849 -10.970 29.458 1.00 55.62 106 GLU A N 1
ATOM 859 C CA . GLU A 1 106 ? -30.208 -10.870 30.768 1.00 55.62 106 GLU A CA 1
ATOM 860 C C . GLU A 1 106 ? -28.807 -10.257 30.623 1.00 55.62 106 GLU A C 1
ATOM 862 O O . GLU A 1 106 ? -27.966 -10.762 29.866 1.00 55.62 106 GLU A O 1
ATOM 867 N N . ARG A 1 107 ? -28.578 -9.121 31.302 1.00 54.22 107 ARG A N 1
ATOM 868 C CA . ARG A 1 107 ? -27.292 -8.416 31.294 1.00 54.22 107 ARG A CA 1
ATOM 869 C C . ARG A 1 107 ? -26.192 -9.429 31.593 1.00 54.22 107 ARG A C 1
ATOM 871 O O . ARG A 1 107 ? -26.078 -9.896 32.722 1.00 54.22 107 ARG A O 1
ATOM 878 N N . ARG A 1 108 ? -25.312 -9.699 30.624 1.00 57.56 108 ARG A N 1
ATOM 879 C CA . ARG A 1 108 ? -23.974 -10.191 30.965 1.00 57.56 108 ARG A CA 1
ATOM 880 C C . ARG A 1 108 ? -23.324 -9.060 31.736 1.00 57.56 108 ARG A C 1
ATOM 882 O O . ARG A 1 108 ? -22.893 -8.082 31.129 1.00 57.56 108 ARG A O 1
ATOM 889 N N . GLU A 1 109 ? -23.366 -9.151 33.060 1.00 42.78 109 GLU A N 1
ATOM 890 C CA . GLU A 1 109 ? -22.703 -8.213 33.948 1.00 42.78 109 GLU A CA 1
ATOM 891 C C . GLU A 1 109 ? -21.268 -8.059 33.451 1.00 42.78 109 GLU A C 1
ATOM 893 O O . GLU A 1 109 ? -20.468 -8.997 33.485 1.00 42.78 109 GLU A O 1
ATOM 898 N N . ALA A 1 110 ? -20.972 -6.885 32.892 1.00 49.47 110 ALA A N 1
ATOM 899 C CA . ALA A 1 110 ? -19.612 -6.493 32.609 1.00 49.47 110 ALA A CA 1
ATOM 900 C C . ALA A 1 110 ? -18.888 -6.598 33.946 1.00 49.47 110 ALA A C 1
ATOM 902 O O . ALA A 1 110 ? -19.217 -5.865 34.880 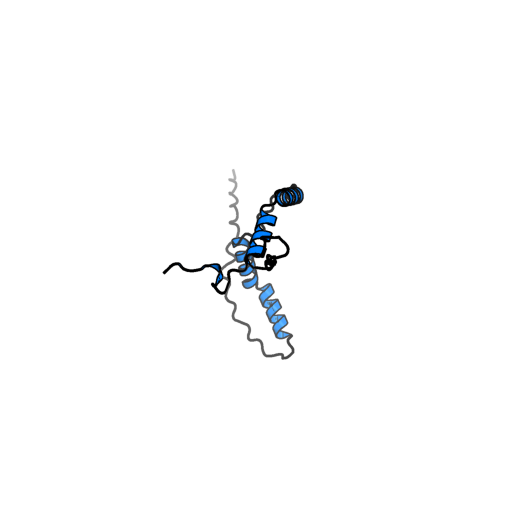1.00 49.47 110 ALA A O 1
ATOM 903 N N . GLN A 1 111 ? -17.972 -7.558 34.052 1.00 45.19 111 GLN A N 1
ATOM 904 C CA . GLN A 1 111 ? -17.105 -7.683 35.206 1.00 45.19 111 GLN A CA 1
ATOM 905 C C . GLN A 1 111 ? -16.291 -6.389 35.299 1.00 45.19 111 GLN A C 1
ATOM 907 O O . GLN A 1 111 ? -15.308 -6.185 34.597 1.00 45.19 111 GLN A O 1
ATOM 912 N N . ASP A 1 112 ? -16.820 -5.487 36.116 1.00 43.78 112 ASP A N 1
ATOM 913 C CA . ASP A 1 112 ? -16.167 -4.391 36.802 1.00 43.78 112 ASP A CA 1
ATOM 914 C C . ASP A 1 112 ? -15.232 -3.494 35.965 1.00 43.78 112 ASP A C 1
ATOM 916 O O . ASP A 1 112 ? -14.020 -3.441 36.168 1.00 43.78 112 ASP A O 1
ATOM 920 N N . SER A 1 113 ? -15.803 -2.663 35.085 1.00 43.84 113 SER A N 1
ATOM 921 C CA . SER A 1 113 ? -15.117 -1.448 34.610 1.00 43.84 113 SER A CA 1
ATOM 922 C C . SER A 1 113 ? -15.210 -0.280 35.612 1.00 43.84 113 SER A C 1
ATOM 924 O O . SER A 1 113 ? -14.793 0.834 35.294 1.00 43.84 113 SER A O 1
ATOM 926 N N . SER A 1 114 ? -15.742 -0.504 36.826 1.00 42.72 114 SER A N 1
ATOM 927 C CA . SER A 1 114 ? -15.744 0.472 37.927 1.00 42.72 114 SER A CA 1
ATOM 928 C C . SER A 1 114 ? -14.453 0.422 38.765 1.00 42.72 114 SER A C 1
ATOM 930 O O . SER A 1 114 ? -14.293 1.234 39.683 1.00 42.72 114 SER A O 1
ATOM 932 N N . SER A 1 115 ? -13.504 -0.459 38.434 1.00 42.66 115 SER A N 1
ATOM 933 C CA . SER A 1 115 ? -12.225 -0.593 39.147 1.00 42.66 115 SER A CA 1
ATOM 934 C C . SER A 1 115 ? -11.184 0.498 38.821 1.00 42.66 115 SER A C 1
ATOM 936 O O . SER A 1 115 ? -10.119 0.544 39.427 1.00 42.66 115 SER A O 1
ATOM 938 N N . TYR A 1 116 ? -11.486 1.465 37.945 1.00 41.91 116 TYR A N 1
ATOM 939 C CA . TYR A 1 116 ? -10.703 2.709 37.838 1.00 41.91 116 TYR A CA 1
ATOM 940 C C . TYR A 1 116 ? -11.301 3.835 38.697 1.00 41.91 116 TYR A C 1
ATOM 942 O O . TYR A 1 116 ? -11.471 4.969 38.246 1.00 41.91 116 TYR A O 1
ATOM 950 N N . ARG A 1 117 ? -11.597 3.561 39.975 1.00 49.78 117 ARG A N 1
ATOM 951 C CA . ARG A 1 117 ? -11.626 4.642 40.968 1.00 49.78 117 ARG A CA 1
ATOM 952 C C . ARG A 1 117 ? -10.185 5.000 41.321 1.00 49.78 117 ARG A C 1
ATOM 954 O O . ARG A 1 117 ? -9.468 4.197 41.905 1.00 49.78 117 ARG A O 1
ATOM 961 N N . ARG A 1 118 ? -9.782 6.231 40.983 1.00 42.72 118 ARG A N 1
ATOM 962 C CA . ARG A 1 118 ? -8.594 6.899 41.538 1.00 42.72 118 ARG A CA 1
ATOM 963 C C . ARG A 1 118 ? -8.598 6.711 43.065 1.00 42.72 118 ARG A C 1
ATOM 965 O O . ARG A 1 118 ? -9.567 7.154 43.688 1.00 42.72 118 ARG A O 1
ATOM 972 N N . PRO A 1 119 ? -7.568 6.105 43.676 1.00 37.91 119 PRO A N 1
ATOM 973 C CA . PRO A 1 119 ? -7.384 6.204 45.114 1.00 37.91 119 PRO A CA 1
ATOM 974 C C . PRO A 1 119 ? -7.271 7.690 45.451 1.00 37.91 119 PRO A C 1
ATOM 976 O O . PRO A 1 119 ? -6.424 8.394 44.904 1.00 37.91 119 PRO A O 1
ATOM 979 N N . THR A 1 120 ? -8.180 8.184 46.282 1.00 47.62 120 THR A N 1
ATOM 980 C CA . THR A 1 120 ? -8.100 9.523 46.860 1.00 47.62 120 THR A CA 1
ATOM 981 C C . THR A 1 120 ? -6.763 9.657 47.577 1.00 47.62 120 THR A C 1
ATOM 983 O O . THR A 1 120 ? -6.495 8.914 48.523 1.00 47.62 120 THR A O 1
ATOM 986 N N . GLU A 1 121 ? -5.928 10.579 47.103 1.00 46.62 121 GLU A N 1
ATOM 987 C CA . GLU A 1 121 ? -4.725 11.032 47.790 1.00 46.62 121 GLU A CA 1
ATOM 988 C C . GLU A 1 121 ? -5.135 11.487 49.195 1.00 46.62 121 GLU A C 1
ATOM 990 O O . GLU A 1 121 ? -5.973 12.375 49.363 1.00 46.62 121 GLU A O 1
ATOM 995 N N . GLN A 1 122 ? -4.645 10.768 50.202 1.00 47.56 122 GLN A N 1
ATOM 996 C CA . GLN A 1 122 ? -4.967 11.002 51.601 1.00 47.56 122 GLN A CA 1
ATOM 997 C C . GLN A 1 122 ? -4.515 12.410 51.989 1.00 47.56 122 GLN A C 1
ATOM 999 O O . GLN A 1 122 ? -3.324 12.713 52.002 1.00 47.56 122 GLN A O 1
ATOM 1004 N N . GLN A 1 123 ? -5.477 13.258 52.341 1.00 46.72 123 GLN A N 1
ATOM 1005 C CA . GLN A 1 123 ? -5.231 14.495 53.065 1.00 46.72 123 GLN A CA 1
ATOM 1006 C C . GLN A 1 123 ? -4.502 14.137 54.373 1.00 46.72 123 GLN A C 1
ATOM 1008 O O . GLN A 1 123 ? -5.091 13.524 55.264 1.00 46.72 123 GLN A O 1
ATOM 1013 N N . GLN A 1 124 ? -3.221 14.488 54.491 1.00 44.59 124 GLN A N 1
ATOM 1014 C CA . GLN A 1 124 ? -2.526 14.430 55.778 1.00 44.59 124 GLN A CA 1
ATOM 1015 C C . GLN A 1 124 ? -3.234 15.381 56.761 1.00 44.59 124 GLN A C 1
ATOM 1017 O O . GLN A 1 124 ? -3.488 16.536 56.397 1.00 44.59 124 GLN A O 1
ATOM 1022 N N . PRO A 1 125 ? -3.568 14.951 57.990 1.00 48.31 125 PRO A N 1
ATOM 1023 C CA . PRO A 1 125 ? -4.070 15.871 58.997 1.00 48.31 125 PRO A CA 1
ATOM 1024 C C . PRO A 1 125 ? -2.935 16.801 59.446 1.00 48.31 125 PRO A C 1
ATOM 1026 O O . PRO A 1 125 ? -1.853 16.350 59.818 1.00 48.31 125 PRO A O 1
ATOM 1029 N N . GLN A 1 126 ? -3.192 18.109 59.400 1.00 49.75 126 GLN A N 1
ATOM 1030 C CA . GLN A 1 126 ? -2.309 19.128 59.967 1.00 49.75 126 GLN A CA 1
ATOM 1031 C C . GLN A 1 126 ? -2.254 18.957 61.494 1.00 49.75 126 GLN A C 1
ATOM 1033 O O . GLN A 1 126 ? -3.315 18.823 62.115 1.00 49.75 126 GLN A O 1
ATOM 1038 N N . PRO A 1 127 ? -1.072 18.975 62.132 1.00 57.22 127 PRO A N 1
ATOM 1039 C CA . PRO A 1 127 ? -0.997 18.993 63.582 1.00 57.22 127 PRO A CA 1
ATOM 1040 C C . PRO A 1 127 ? -1.366 20.390 64.094 1.00 57.22 127 PRO A C 1
ATOM 1042 O O . PRO A 1 127 ? -0.757 21.390 63.722 1.00 57.22 127 PRO A O 1
ATOM 1045 N N . HIS A 1 128 ? -2.365 20.449 64.969 1.00 49.00 128 HIS A N 1
ATOM 1046 C CA . HIS A 1 128 ? -2.617 21.617 65.801 1.00 49.00 128 HIS A CA 1
ATOM 1047 C C . HIS A 1 128 ? -1.625 21.621 66.971 1.00 49.00 128 HIS A C 1
ATOM 1049 O O . HIS A 1 128 ? -1.761 20.795 67.874 1.00 49.00 128 HIS A O 1
ATOM 1055 N N . HIS A 1 129 ? -0.683 22.567 66.975 1.00 45.25 129 HIS A N 1
ATOM 1056 C CA . HIS A 1 129 ? -0.314 23.316 68.178 1.00 45.25 129 HIS A CA 1
ATOM 1057 C C . HIS A 1 129 ? 0.274 24.678 67.809 1.00 45.25 129 HIS A C 1
ATOM 1059 O O . HIS A 1 129 ? 1.175 24.707 66.942 1.00 45.25 129 HIS A O 1
#

Sequence (129 aa):
MTLNMKNYKGYEKKPYCNAHYPKQSFTMVADTPENLRLKQQSELQSQVRYKEEFEKNKGKGFSVVADTPELQRIKKTQDQISNIKYHEEFEKSRMGPSGGEGVEPERREAQDSSSYRRPTEQQQPQPHH

Mean predicted aligned error: 20.25 Å

InterPro domains:
  IPR000900 Nebulin repeat [PF00880] (31-58)
  IPR000900 Nebulin repeat [PF00880] (67-94)
  IPR000900 Nebulin repeat [PS51216] (25-59)
  IPR000900 Nebulin repeat [PS51216] (61-95)
  IPR000900 Nebulin repeat [SM00227] (26-56)
  IPR000900 Nebulin repeat [SM00227] (62-92)
  IPR051759 LIM and SH3 domain-containing protein [PTHR46218] (1-124)

Organism: Mus musculus (NCBI:txid10090)

pLDDT: mean 70.32, std 15.18, range [37.91, 93.44]

Radius of gyration: 38.32 Å; Cα contacts (8 Å, |Δi|>4): 20; chains: 1; bounding box: 69×72×118 Å

Secondary structure (DSSP, 8-state):
----GGGSTT-------TTTS--------TT-HHHHHHHHHHHHH-HHHHHHHHHHHTTS-----TT-HHHHHHHHHHHHH-HHHHHHHHHHHHTSSS--------------TT---PPP---PPPP--

Solvent-accessible surface area (backbone atoms only — not comparable to full-atom values): 8732 Å² total; per-residue (Å²): 136,83,83,64,62,80,75,43,96,80,60,68,90,65,73,97,41,85,87,75,50,83,80,79,80,80,76,74,72,74,81,38,74,64,49,51,52,50,51,53,52,50,55,71,68,30,67,66,52,52,50,52,53,46,62,72,43,68,80,61,67,90,65,76,71,87,74,40,71,66,55,49,50,52,51,53,52,50,56,74,67,32,65,64,56,53,50,54,51,49,54,55,59,55,69,39,101,65,80,64,87,77,76,78,76,78,76,77,73,72,86,62,85,73,75,79,63,78,79,76,79,77,80,77,82,79,83,89,127

Foldseek 3Di:
DDPPPVPDPPPDPDPPDPVPDPPDDDDDPCPDVVNVVVVVVCCVPDPVNVVVVCVVCVVVPPDPPCDDVVNVVVVVVCCVLDPVNVVVVVVVVCPPPDNDDDDPPDDPPPPDPVVPDDDPDDDDDDDDD